Protein AF-A0A7C3UB73-F1 (afdb_monomer_lite)

Radius of gyration: 15.5 Å; chains: 1; bounding box: 31×18×59 Å

Structure (mmCIF, N/CA/C/O backbone):
data_AF-A0A7C3UB73-F1
#
_entry.id   AF-A0A7C3UB73-F1
#
loop_
_atom_site.group_PDB
_atom_site.id
_atom_site.type_symbol
_atom_site.label_atom_id
_atom_site.label_alt_id
_atom_site.label_comp_id
_atom_site.label_asym_id
_atom_site.label_entity_id
_atom_site.label_seq_id
_atom_site.pdbx_PDB_ins_code
_atom_site.Cartn_x
_atom_site.Cartn_y
_atom_site.Cartn_z
_atom_site.occupancy
_atom_site.B_iso_or_equiv
_atom_site.auth_seq_id
_atom_site.auth_comp_id
_atom_site.auth_asym_id
_atom_site.auth_atom_id
_atom_site.pdbx_PDB_model_num
ATOM 1 N N . MET A 1 1 ? 6.456 7.383 -47.627 1.00 46.62 1 MET A N 1
ATOM 2 C CA . MET A 1 1 ? 5.954 6.362 -46.683 1.00 46.62 1 MET A CA 1
ATOM 3 C C . MET A 1 1 ? 6.963 6.193 -45.563 1.00 46.62 1 MET A C 1
ATOM 5 O O . MET A 1 1 ? 8.094 5.848 -45.856 1.00 46.62 1 MET A O 1
ATOM 9 N N . SER A 1 2 ? 6.567 6.465 -44.322 1.00 40.50 2 SER A N 1
ATOM 10 C CA . SER A 1 2 ? 7.012 5.754 -43.113 1.00 40.50 2 SER A CA 1
ATOM 11 C C . SER A 1 2 ? 6.306 6.422 -41.934 1.00 40.50 2 SER A C 1
ATOM 13 O O . SER A 1 2 ? 6.748 7.443 -41.413 1.00 40.50 2 SER A O 1
ATOM 15 N N . GLY A 1 3 ? 5.116 5.915 -41.608 1.00 38.47 3 GLY A N 1
ATOM 16 C CA . GLY A 1 3 ? 4.376 6.336 -40.428 1.00 38.47 3 GLY A CA 1
ATOM 17 C C . GLY A 1 3 ? 5.042 5.744 -39.195 1.00 38.47 3 GLY A C 1
ATOM 18 O O . GLY A 1 3 ? 4.976 4.534 -38.981 1.00 38.47 3 GLY A O 1
ATOM 19 N N . GLY A 1 4 ? 5.678 6.591 -38.388 1.00 40.75 4 GLY A N 1
ATOM 20 C CA . GLY A 1 4 ? 6.131 6.218 -37.055 1.00 40.75 4 GLY A CA 1
ATOM 21 C C . GLY A 1 4 ? 4.918 5.897 -36.191 1.00 40.75 4 GLY A C 1
ATOM 22 O O . GLY A 1 4 ? 4.266 6.797 -35.668 1.00 40.75 4 GLY A O 1
ATOM 23 N N . LYS A 1 5 ? 4.583 4.609 -36.060 1.00 48.00 5 LYS A N 1
ATOM 24 C CA . LYS A 1 5 ? 3.633 4.143 -35.049 1.00 48.00 5 LYS A CA 1
ATOM 25 C C . LYS A 1 5 ? 4.239 4.458 -33.685 1.00 48.00 5 LYS A C 1
ATOM 27 O O . LYS A 1 5 ? 5.128 3.745 -33.225 1.00 48.00 5 LYS A O 1
ATOM 32 N N . GLY A 1 6 ? 3.760 5.526 -33.049 1.00 44.09 6 GLY A N 1
ATOM 33 C CA . GLY A 1 6 ? 3.951 5.744 -31.623 1.00 44.09 6 GLY A CA 1
ATOM 34 C C . GLY A 1 6 ? 3.448 4.506 -30.892 1.00 44.09 6 GLY A C 1
ATOM 35 O O . GLY A 1 6 ? 2.246 4.259 -30.825 1.00 44.09 6 GLY A O 1
ATOM 36 N N . SER A 1 7 ? 4.376 3.675 -30.421 1.00 44.81 7 SER A N 1
ATOM 37 C CA . SER A 1 7 ? 4.047 2.547 -29.566 1.00 44.81 7 SER A CA 1
ATOM 38 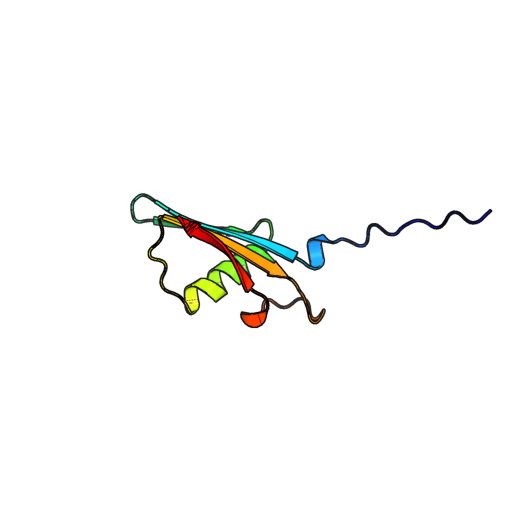C C . SER A 1 7 ? 3.474 3.131 -28.282 1.00 44.81 7 SER A C 1
ATOM 40 O O . SER A 1 7 ? 4.201 3.743 -27.499 1.00 44.81 7 SER A O 1
ATOM 42 N N . LEU A 1 8 ? 2.167 2.966 -28.071 1.00 45.09 8 LEU A N 1
ATOM 43 C CA . LEU A 1 8 ? 1.523 3.066 -26.762 1.00 45.09 8 LEU A CA 1
ATOM 44 C C . LEU A 1 8 ? 2.078 1.932 -25.886 1.00 45.09 8 LEU A C 1
ATOM 46 O O . LEU A 1 8 ? 1.383 0.975 -25.559 1.00 45.09 8 LEU A O 1
ATOM 50 N N . ARG A 1 9 ? 3.378 1.983 -25.581 1.00 47.66 9 ARG A N 1
ATOM 51 C CA . ARG A 1 9 ? 4.078 0.992 -24.775 1.00 47.66 9 ARG A CA 1
ATOM 52 C C . ARG A 1 9 ? 3.446 1.075 -23.389 1.00 47.66 9 ARG A C 1
ATOM 54 O O . ARG A 1 9 ? 3.624 2.068 -22.693 1.00 47.66 9 ARG A O 1
ATOM 61 N N . ASN A 1 10 ? 2.608 0.085 -23.086 1.00 48.09 10 ASN A N 1
ATOM 62 C CA . ASN A 1 10 ? 1.781 -0.071 -21.891 1.00 48.09 10 ASN A CA 1
ATOM 63 C C . ASN A 1 10 ? 2.367 0.610 -20.641 1.00 48.09 10 ASN A C 1
ATOM 65 O O . ASN A 1 10 ? 3.141 -0.004 -19.909 1.00 48.09 10 ASN A O 1
ATOM 69 N N . LYS A 1 11 ? 1.943 1.850 -20.353 1.00 54.22 11 LYS A N 1
ATOM 70 C CA . LYS A 1 11 ? 2.263 2.538 -19.086 1.00 54.22 11 LYS A CA 1
ATOM 71 C C . LYS A 1 11 ? 1.795 1.742 -17.861 1.00 54.22 11 LYS A C 1
ATOM 73 O O . LYS A 1 11 ? 2.373 1.880 -16.794 1.00 54.22 11 LYS A O 1
ATOM 78 N N . TRP A 1 12 ? 0.804 0.868 -18.043 1.00 52.34 12 TRP A N 1
ATOM 79 C CA . TRP A 1 12 ? 0.246 -0.023 -17.023 1.00 52.34 12 TRP A CA 1
ATOM 80 C C . TRP A 1 12 ? 1.266 -0.949 -16.360 1.00 52.34 12 TRP A C 1
ATOM 82 O O . TRP A 1 12 ? 1.038 -1.386 -15.242 1.00 52.34 12 TRP A O 1
ATOM 92 N N . ARG A 1 13 ? 2.383 -1.264 -17.030 1.00 64.31 13 ARG A N 1
ATOM 93 C CA . ARG A 1 13 ? 3.414 -2.128 -16.443 1.00 64.31 13 ARG A CA 1
ATOM 94 C C . ARG A 1 13 ? 4.377 -1.376 -15.518 1.00 64.31 13 ARG A C 1
ATOM 96 O O . ARG A 1 13 ? 5.108 -2.028 -14.795 1.00 64.31 13 ARG A O 1
ATOM 103 N N . TYR A 1 14 ? 4.355 -0.042 -15.538 1.00 85.00 14 TYR A N 1
ATOM 104 C CA . TYR A 1 14 ? 5.344 0.799 -14.860 1.00 85.00 14 TYR A CA 1
ATOM 105 C C . TYR A 1 14 ? 4.781 1.593 -13.679 1.00 85.00 14 TYR A C 1
ATOM 107 O O . TYR A 1 14 ? 5.522 2.311 -13.018 1.00 85.00 14 TYR A O 1
ATOM 115 N N . SER A 1 15 ? 3.471 1.534 -13.425 1.00 93.69 15 SER A N 1
ATOM 116 C CA . SER A 1 15 ? 2.877 2.170 -12.249 1.00 93.69 15 SER A CA 1
ATOM 117 C C . SER A 1 15 ? 1.513 1.592 -11.915 1.00 93.69 15 SER A C 1
ATOM 119 O O . SER A 1 15 ? 0.729 1.315 -12.824 1.00 93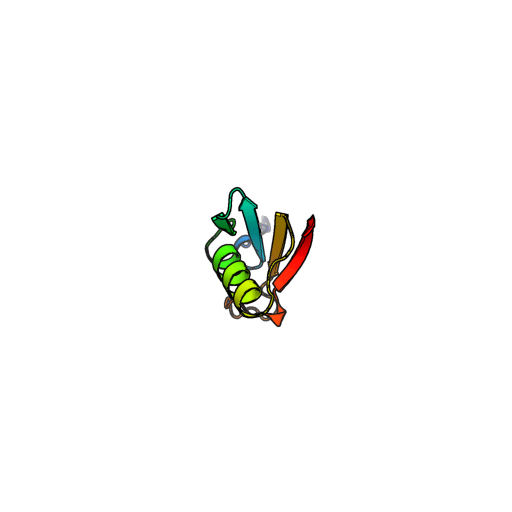.69 15 SER A O 1
ATOM 121 N N . ASP A 1 16 ? 1.195 1.530 -10.628 1.00 95.94 16 ASP A N 1
ATOM 122 C CA . ASP A 1 16 ? -0.105 1.099 -10.120 1.00 95.94 16 ASP A CA 1
ATOM 123 C C . ASP A 1 16 ? -0.494 1.928 -8.887 1.00 95.94 16 ASP A C 1
ATOM 125 O O . ASP A 1 16 ? 0.349 2.545 -8.233 1.00 95.94 16 ASP A O 1
ATOM 129 N N . TYR A 1 17 ? -1.784 1.959 -8.579 1.00 97.44 17 TYR A N 1
ATOM 130 C CA . TYR A 1 17 ? -2.344 2.623 -7.411 1.00 97.44 17 TYR A CA 1
ATOM 131 C C . TYR A 1 17 ? -3.091 1.609 -6.558 1.00 97.44 17 TYR A C 1
ATOM 133 O O . TYR A 1 17 ? -3.636 0.633 -7.073 1.00 97.44 17 TYR A O 1
ATOM 141 N N . ALA A 1 18 ? -3.174 1.874 -5.261 1.00 97.50 18 ALA A N 1
ATOM 142 C CA . ALA A 1 18 ? -4.053 1.132 -4.375 1.00 97.50 18 ALA A CA 1
ATOM 143 C C . ALA A 1 18 ? -4.693 2.026 -3.327 1.00 97.50 18 ALA A C 1
ATOM 145 O O . ALA A 1 18 ? -4.125 3.039 -2.918 1.00 97.50 18 ALA A O 1
ATOM 146 N N . ILE A 1 19 ? -5.873 1.610 -2.883 1.00 97.06 19 ILE A N 1
ATOM 147 C CA . ILE A 1 19 ? -6.549 2.165 -1.720 1.00 97.06 19 ILE A CA 1
ATOM 148 C C . ILE A 1 19 ? -6.489 1.160 -0.573 1.00 97.06 19 ILE A C 1
ATOM 150 O O . ILE A 1 19 ? -6.703 -0.041 -0.763 1.00 97.06 19 ILE A O 1
ATOM 154 N N . ILE A 1 20 ? -6.218 1.672 0.622 1.00 96.19 20 ILE A N 1
ATOM 155 C CA . ILE A 1 20 ? -6.444 0.970 1.879 1.00 96.19 20 ILE A CA 1
ATOM 156 C C . ILE A 1 20 ? -7.502 1.764 2.642 1.00 96.19 20 ILE A C 1
ATOM 158 O O . ILE A 1 20 ? -7.341 2.965 2.849 1.00 96.19 20 ILE A O 1
ATOM 162 N N . LEU A 1 21 ? -8.586 1.107 3.042 1.00 95.00 21 LEU A N 1
ATOM 163 C CA . LEU A 1 21 ? -9.723 1.708 3.741 1.00 95.00 21 LEU A CA 1
ATOM 164 C C . LEU A 1 21 ? -9.981 0.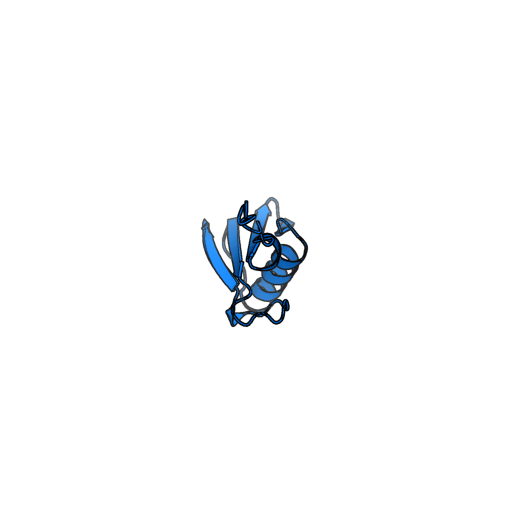942 5.039 1.00 95.00 21 LEU A C 1
ATOM 166 O O . LEU A 1 21 ? -10.164 -0.272 5.006 1.00 95.00 21 LEU A O 1
ATOM 170 N N . ILE A 1 22 ? -10.062 1.649 6.165 1.00 92.62 22 ILE A N 1
ATOM 171 C CA . ILE A 1 22 ? -10.559 1.115 7.434 1.00 92.62 22 ILE A CA 1
ATOM 172 C C . ILE A 1 22 ? -11.998 1.592 7.608 1.00 92.62 22 ILE A C 1
ATOM 174 O O . ILE A 1 22 ? -12.266 2.787 7.726 1.00 92.62 22 ILE A O 1
ATOM 178 N N . LYS A 1 23 ? -12.951 0.658 7.630 1.00 92.62 23 LYS A N 1
ATOM 179 C CA . LYS A 1 23 ? -14.371 0.978 7.809 1.00 92.62 23 LYS A CA 1
ATOM 180 C C . LYS A 1 23 ? -15.086 -0.133 8.565 1.00 92.62 23 LYS A C 1
ATOM 182 O O . LYS A 1 23 ? -15.041 -1.290 8.161 1.00 92.62 23 LYS A O 1
ATOM 187 N N . GLY A 1 24 ? -15.771 0.231 9.652 1.00 90.94 24 GLY A N 1
ATOM 188 C CA . GLY A 1 24 ? -16.556 -0.716 10.455 1.00 90.94 24 GLY A CA 1
ATOM 189 C C . GLY A 1 24 ? -15.715 -1.821 11.104 1.00 90.94 24 GLY A C 1
ATOM 190 O O . GLY A 1 24 ? -16.162 -2.958 11.167 1.00 90.94 24 GLY A O 1
ATOM 191 N N . GLY A 1 25 ? -14.481 -1.511 11.516 1.00 89.06 25 GLY A N 1
ATOM 192 C CA . GLY A 1 25 ? -13.546 -2.489 12.093 1.00 89.06 25 GLY A CA 1
ATOM 193 C C . GLY A 1 25 ? -12.883 -3.424 11.075 1.00 89.06 25 GLY A C 1
ATOM 194 O O . GLY A 1 25 ? -12.046 -4.234 11.461 1.00 89.06 25 GLY A O 1
ATOM 195 N N . ALA A 1 26 ? -13.213 -3.301 9.787 1.00 91.69 26 ALA A N 1
ATOM 196 C CA . ALA A 1 26 ? -12.599 -4.064 8.709 1.00 91.69 26 ALA A CA 1
ATOM 197 C C . ALA A 1 26 ? -11.604 -3.210 7.914 1.00 91.69 26 ALA A C 1
ATOM 199 O O . ALA A 1 26 ? -11.800 -2.003 7.743 1.00 91.69 26 ALA A O 1
ATOM 200 N N . MET A 1 27 ? -10.561 -3.862 7.400 1.00 93.56 27 MET A N 1
ATOM 201 C CA . MET A 1 27 ? -9.595 -3.280 6.473 1.00 93.56 27 MET A CA 1
ATOM 202 C C . MET A 1 27 ? -9.842 -3.829 5.067 1.00 93.56 27 MET A C 1
ATOM 204 O O . MET A 1 27 ? -9.894 -5.041 4.868 1.00 93.56 27 MET A O 1
ATOM 208 N N . TYR A 1 28 ? -9.965 -2.931 4.095 1.00 95.69 28 TYR A N 1
ATOM 209 C CA . TYR A 1 28 ? -10.132 -3.244 2.681 1.00 95.69 28 TYR A CA 1
ATOM 210 C C . TYR A 1 28 ? -8.893 -2.774 1.930 1.00 95.69 28 TYR A C 1
ATOM 212 O O . TYR A 1 28 ? -8.480 -1.627 2.093 1.00 95.69 28 TYR A O 1
ATOM 220 N N . VAL A 1 29 ? -8.318 -3.647 1.106 1.00 96.94 29 VAL A N 1
ATOM 221 C CA . VAL A 1 29 ? -7.131 -3.358 0.295 1.00 96.94 29 VAL A CA 1
ATOM 222 C C . VAL A 1 29 ? -7.454 -3.678 -1.156 1.00 96.94 29 VAL A C 1
ATOM 224 O O . VAL A 1 29 ? -7.881 -4.791 -1.458 1.00 96.94 29 VAL A O 1
ATOM 227 N N . MET A 1 30 ? -7.263 -2.711 -2.051 1.00 97.50 30 MET A N 1
ATOM 228 C CA . MET A 1 30 ? -7.526 -2.896 -3.477 1.00 97.50 30 MET A CA 1
ATOM 229 C C . MET A 1 30 ? -6.536 -2.097 -4.319 1.00 97.50 30 MET A C 1
ATOM 231 O O . MET A 1 30 ? -6.559 -0.866 -4.304 1.00 97.50 30 MET A O 1
ATOM 235 N N . GLY A 1 31 ? -5.693 -2.800 -5.073 1.00 96.94 31 GLY A N 1
ATOM 236 C CA . GLY A 1 31 ? -4.953 -2.228 -6.194 1.00 96.94 31 GLY A CA 1
ATOM 237 C C . GLY A 1 31 ? -5.812 -2.094 -7.447 1.00 96.94 31 GLY A C 1
ATOM 238 O O . GLY A 1 31 ? -6.797 -2.818 -7.606 1.00 96.94 31 GLY A O 1
ATOM 239 N N . THR A 1 32 ? -5.432 -1.201 -8.367 1.00 96.06 32 THR A N 1
ATOM 240 C CA . THR A 1 32 ? -6.057 -1.193 -9.702 1.00 96.06 32 THR A CA 1
ATOM 241 C C . THR A 1 32 ? -5.677 -2.448 -10.487 1.00 96.06 32 THR A C 1
ATOM 243 O O . THR A 1 32 ? -6.491 -2.953 -11.257 1.00 96.06 32 THR A O 1
ATOM 246 N N . HIS A 1 33 ? -4.479 -2.992 -10.232 1.00 94.44 33 HIS A N 1
ATOM 247 C CA . HIS A 1 33 ? -4.031 -4.317 -10.654 1.00 94.44 33 HIS A CA 1
ATOM 248 C C . HIS A 1 33 ? -3.236 -5.006 -9.522 1.00 94.44 33 HIS A C 1
ATOM 250 O O . HIS A 1 33 ? -3.211 -4.554 -8.373 1.00 94.44 33 HIS A O 1
ATOM 256 N N . ARG A 1 34 ? -2.597 -6.146 -9.839 1.00 94.50 34 ARG A N 1
ATOM 257 C CA . ARG A 1 34 ? -1.853 -6.965 -8.863 1.00 94.50 34 ARG A CA 1
ATOM 258 C C . ARG A 1 34 ? -0.757 -6.186 -8.127 1.00 94.50 34 ARG A C 1
ATOM 260 O O . ARG A 1 34 ? -0.592 -6.386 -6.929 1.00 94.50 34 ARG A O 1
ATOM 267 N N . TYR A 1 35 ? -0.064 -5.290 -8.830 1.00 95.94 35 TYR A N 1
ATOM 268 C CA . TYR A 1 35 ? 1.084 -4.554 -8.302 1.00 95.94 35 TYR A CA 1
ATOM 269 C C . TYR A 1 35 ? 0.663 -3.550 -7.228 1.00 95.94 35 TYR A C 1
ATOM 271 O O . TYR A 1 35 ? 1.336 -3.404 -6.216 1.00 95.94 35 TYR A O 1
ATOM 279 N N . GLY A 1 36 ? -0.497 -2.912 -7.392 1.00 96.88 36 GLY A N 1
ATOM 280 C CA . GLY A 1 36 ? -1.068 -2.019 -6.391 1.00 96.88 36 GLY A CA 1
ATOM 281 C C . GLY A 1 36 ? -1.440 -2.770 -5.113 1.00 96.88 36 GLY A C 1
ATOM 282 O O . GLY A 1 36 ? -1.128 -2.308 -4.017 1.00 96.88 36 GLY A O 1
ATOM 283 N N . THR A 1 37 ? -2.066 -3.945 -5.234 1.00 97.44 37 THR A N 1
ATOM 284 C CA . THR A 1 37 ? -2.419 -4.763 -4.061 1.00 97.44 37 THR A CA 1
ATOM 285 C C . THR A 1 37 ? -1.164 -5.215 -3.317 1.00 97.44 37 THR A C 1
ATOM 287 O O . THR A 1 37 ? -1.099 -5.095 -2.096 1.00 97.44 37 THR A O 1
ATOM 290 N N . GLU A 1 38 ? -0.148 -5.680 -4.043 1.00 97.50 38 GLU A N 1
ATOM 291 C CA . GLU A 1 38 ? 1.140 -6.070 -3.467 1.00 97.50 38 GLU A CA 1
ATOM 292 C C . GLU A 1 38 ? 1.836 -4.889 -2.775 1.00 97.50 38 GLU A C 1
ATOM 294 O O . GLU A 1 38 ? 2.242 -5.007 -1.618 1.00 97.50 38 GLU A O 1
ATOM 299 N N . ALA A 1 39 ? 1.860 -3.715 -3.412 1.00 97.19 39 ALA A N 1
ATOM 300 C CA . ALA A 1 39 ? 2.421 -2.492 -2.842 1.00 97.19 39 ALA A CA 1
ATOM 301 C C . ALA A 1 39 ? 1.714 -2.074 -1.549 1.00 97.19 39 ALA A C 1
ATOM 303 O O . ALA A 1 39 ? 2.363 -1.644 -0.594 1.00 97.19 39 ALA A O 1
ATOM 304 N N . ALA A 1 40 ? 0.390 -2.225 -1.491 1.00 96.69 40 ALA A N 1
ATOM 305 C CA . ALA A 1 40 ? -0.399 -1.866 -0.318 1.00 96.69 40 ALA A CA 1
ATOM 306 C C . ALA A 1 40 ? -0.111 -2.794 0.859 1.00 96.69 40 ALA A C 1
ATOM 308 O O . ALA A 1 40 ? 0.089 -2.326 1.981 1.00 96.69 40 ALA A O 1
ATOM 309 N N . LEU A 1 41 ? -0.036 -4.100 0.602 1.00 96.69 41 LEU A N 1
ATOM 310 C CA . LEU A 1 41 ? 0.312 -5.086 1.622 1.00 96.69 41 LEU A CA 1
ATOM 311 C C . LEU A 1 41 ? 1.754 -4.904 2.110 1.00 96.69 41 LEU A C 1
ATOM 313 O O . LEU A 1 41 ? 2.003 -4.938 3.317 1.00 96.69 41 LEU A O 1
ATOM 317 N N . LEU A 1 42 ? 2.693 -4.634 1.198 1.00 96.69 42 LEU A N 1
ATOM 318 C CA . LEU A 1 42 ? 4.082 -4.355 1.550 1.00 96.69 42 LEU A CA 1
ATOM 319 C C . LEU A 1 42 ? 4.199 -3.093 2.415 1.00 96.69 42 LEU A C 1
ATOM 321 O O . LEU A 1 42 ? 4.885 -3.112 3.437 1.00 96.69 42 LEU A O 1
ATOM 325 N N . TRP A 1 43 ? 3.491 -2.019 2.063 1.00 95.44 43 TRP A N 1
ATOM 326 C CA . TRP A 1 43 ? 3.454 -0.789 2.855 1.00 95.44 43 TRP A CA 1
ATOM 327 C C . TRP A 1 43 ? 2.868 -1.028 4.259 1.00 95.44 43 TRP A C 1
ATOM 329 O O . TRP A 1 43 ? 3.475 -0.622 5.255 1.00 95.44 43 TRP A O 1
ATOM 339 N N . LEU A 1 44 ? 1.749 -1.761 4.360 1.00 94.25 44 LEU A N 1
ATOM 340 C CA . LEU A 1 44 ? 1.103 -2.115 5.635 1.00 94.25 44 LEU A CA 1
ATOM 341 C C . LEU A 1 44 ? 1.999 -2.961 6.540 1.00 94.25 44 LEU A C 1
ATOM 343 O O . LEU A 1 44 ? 1.968 -2.800 7.757 1.00 94.25 44 LEU A O 1
ATOM 347 N N . SER A 1 45 ? 2.839 -3.825 5.961 1.00 93.56 45 SER A N 1
ATOM 348 C CA . SER A 1 45 ? 3.784 -4.643 6.733 1.00 93.56 45 SER A CA 1
ATOM 349 C C . SER A 1 45 ? 4.817 -3.813 7.511 1.00 93.56 45 SER A C 1
ATOM 351 O O . SER A 1 45 ? 5.447 -4.318 8.440 1.00 93.56 45 SER A O 1
ATOM 353 N N . ARG A 1 46 ? 5.008 -2.540 7.136 1.00 90.69 46 ARG A N 1
ATOM 354 C CA . ARG A 1 46 ? 6.001 -1.635 7.732 1.00 90.69 46 ARG A CA 1
ATOM 355 C C . ARG A 1 46 ? 5.389 -0.462 8.479 1.00 90.69 46 ARG A C 1
ATOM 357 O O . ARG A 1 46 ? 6.071 0.113 9.327 1.00 90.69 46 ARG A O 1
ATOM 364 N N . LYS A 1 47 ? 4.150 -0.078 8.161 1.00 83.50 47 LYS A N 1
ATOM 365 C CA . LYS A 1 47 ? 3.501 1.102 8.733 1.00 83.50 47 LYS A CA 1
ATOM 366 C C . LYS A 1 47 ? 2.117 0.758 9.291 1.00 83.50 47 LYS A C 1
ATOM 368 O O . LYS A 1 47 ? 1.233 0.392 8.516 1.00 83.50 47 LYS A O 1
ATOM 373 N N . PRO A 1 48 ? 1.889 0.917 10.609 1.00 81.00 48 PRO A N 1
ATOM 374 C CA . PRO A 1 48 ? 0.542 0.828 11.153 1.00 81.00 48 PRO A CA 1
ATOM 375 C C . PRO A 1 48 ? -0.329 1.944 10.564 1.00 81.00 48 PRO A C 1
ATOM 377 O O . PRO A 1 48 ? 0.096 3.098 10.460 1.00 81.00 48 PRO A O 1
ATOM 380 N N . LEU A 1 49 ? -1.551 1.594 10.164 1.00 81.88 49 LEU A N 1
ATOM 381 C CA . LEU A 1 49 ? -2.505 2.537 9.595 1.00 81.88 49 LEU A CA 1
ATOM 382 C C . LEU A 1 49 ? -3.424 3.082 10.696 1.00 81.88 49 LEU A C 1
ATOM 384 O O . LEU A 1 49 ? -4.171 2.326 11.309 1.00 81.88 49 LEU A O 1
ATOM 388 N N . PHE A 1 50 ? -3.382 4.397 10.912 1.00 80.62 50 PHE A N 1
ATOM 389 C CA . PHE A 1 50 ? -4.246 5.112 11.868 1.00 80.62 50 PHE A CA 1
ATOM 390 C C . PHE A 1 50 ? -5.328 5.969 11.189 1.00 80.62 50 PHE A C 1
ATOM 392 O O . PHE A 1 50 ? -6.149 6.581 11.864 1.00 80.62 50 PHE A O 1
ATOM 399 N N . TYR A 1 51 ? -5.308 6.028 9.857 1.00 77.62 51 TYR A N 1
ATOM 400 C CA . TYR A 1 51 ? -6.193 6.849 9.032 1.00 77.62 51 TYR A CA 1
ATOM 401 C C . TYR A 1 51 ? -7.408 6.055 8.565 1.00 77.62 51 TYR A C 1
ATOM 403 O O . TYR A 1 51 ? -7.350 4.827 8.454 1.00 77.62 51 TYR A O 1
ATOM 411 N N . SER A 1 52 ? -8.493 6.760 8.242 1.00 87.06 52 SER A N 1
ATOM 412 C CA . SER A 1 52 ? -9.701 6.113 7.721 1.00 87.06 52 SER A CA 1
ATOM 413 C C . SER A 1 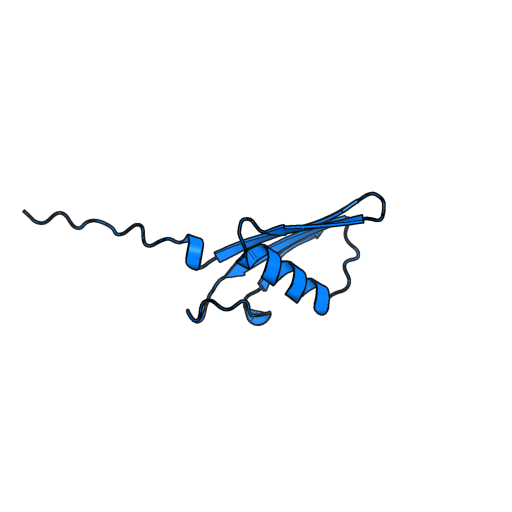52 ? -9.436 5.544 6.333 1.00 87.06 52 SER A C 1
ATOM 415 O O . SER A 1 52 ? -9.915 4.461 6.010 1.00 87.06 52 SER A O 1
ATOM 417 N N . TYR A 1 53 ? -8.627 6.231 5.524 1.00 91.12 53 TYR A N 1
ATOM 418 C CA . TYR A 1 53 ? -8.110 5.669 4.282 1.00 91.12 53 TYR A CA 1
ATOM 419 C C . TYR A 1 53 ? -6.744 6.243 3.894 1.00 91.12 53 TYR A C 1
ATOM 421 O O . TYR A 1 53 ? -6.374 7.354 4.277 1.00 91.12 53 TYR A O 1
ATOM 429 N N . VAL A 1 54 ? -6.009 5.490 3.076 1.00 95.62 54 VAL A N 1
ATOM 430 C CA . VAL A 1 54 ? -4.786 5.932 2.400 1.00 95.62 54 VAL A CA 1
ATOM 431 C C . VAL A 1 54 ? -4.814 5.472 0.944 1.00 95.62 54 VAL A C 1
ATOM 433 O O . VAL A 1 54 ? -5.260 4.368 0.633 1.00 95.62 54 VAL A O 1
ATOM 436 N N . ILE A 1 55 ? -4.346 6.332 0.045 1.00 96.75 55 ILE A N 1
ATOM 437 C CA . ILE A 1 55 ? -4.061 5.987 -1.346 1.00 96.75 55 ILE A CA 1
ATOM 438 C C . ILE A 1 55 ? -2.551 5.931 -1.492 1.00 96.75 55 ILE A C 1
ATOM 440 O O . ILE A 1 55 ? -1.852 6.891 -1.156 1.00 96.75 55 ILE A O 1
ATOM 444 N N . ILE A 1 56 ? -2.057 4.824 -2.026 1.00 96.38 56 ILE A N 1
ATOM 445 C CA . ILE A 1 56 ? -0.650 4.644 -2.354 1.00 96.38 56 ILE A CA 1
ATOM 446 C C . ILE A 1 56 ? -0.458 4.506 -3.863 1.00 96.38 56 ILE A C 1
ATOM 448 O O . ILE A 1 56 ? -1.382 4.155 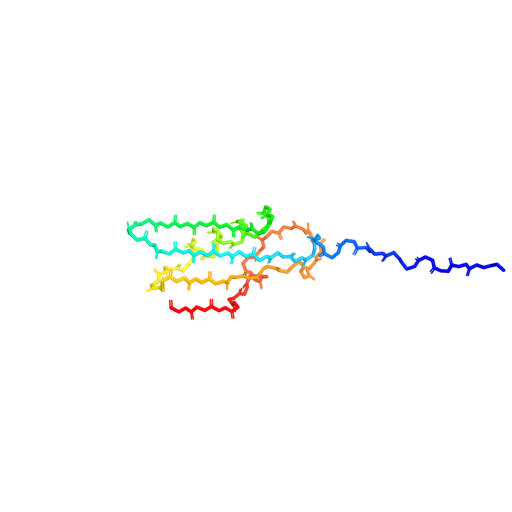-4.603 1.00 96.38 56 ILE A O 1
ATOM 452 N N . LYS A 1 57 ? 0.766 4.768 -4.304 1.00 97.62 57 LYS A N 1
ATOM 453 C CA . LYS A 1 57 ? 1.222 4.585 -5.675 1.00 97.62 57 LYS A CA 1
ATOM 454 C C . LYS A 1 57 ? 2.535 3.820 -5.674 1.00 97.62 57 LYS A C 1
ATOM 456 O O . LYS A 1 57 ? 3.450 4.195 -4.946 1.00 97.62 57 LYS A O 1
ATOM 461 N N . TRP A 1 58 ? 2.624 2.813 -6.528 1.00 97.62 58 TRP A N 1
ATOM 462 C CA . TRP A 1 58 ? 3.865 2.141 -6.896 1.00 97.62 58 TRP A CA 1
ATOM 463 C C . TRP A 1 58 ? 4.291 2.567 -8.305 1.00 97.62 58 TRP A C 1
ATOM 465 O O . TRP A 1 58 ? 3.438 2.811 -9.167 1.00 97.62 58 TRP A O 1
ATOM 475 N N . VAL A 1 59 ? 5.599 2.688 -8.532 1.00 96.88 59 VAL A N 1
ATOM 476 C CA . VAL A 1 59 ? 6.205 2.973 -9.840 1.00 96.88 59 VAL A CA 1
ATOM 477 C C . VAL A 1 59 ? 7.462 2.128 -9.991 1.00 96.88 59 VAL A C 1
ATOM 479 O O . VAL A 1 59 ? 8.371 2.292 -9.194 1.00 96.88 59 VAL A O 1
ATOM 482 N N . ASP A 1 60 ? 7.530 1.309 -11.036 1.00 95.56 60 ASP A N 1
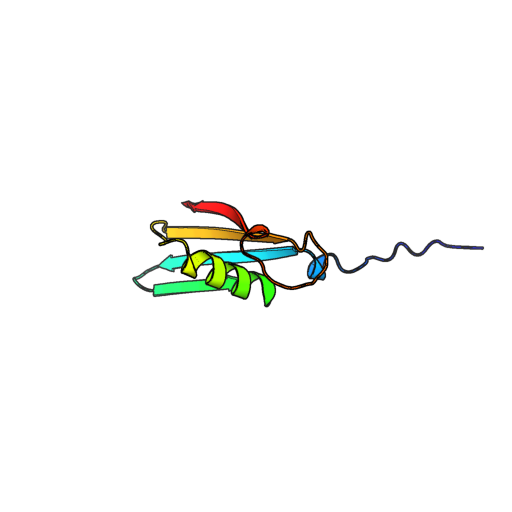ATOM 483 C CA . ASP A 1 60 ? 8.721 0.530 -11.402 1.00 95.56 60 ASP A CA 1
ATOM 484 C C . ASP A 1 60 ? 9.817 1.484 -11.906 1.00 95.56 60 ASP A C 1
ATOM 486 O O . ASP A 1 60 ? 9.791 1.914 -13.068 1.00 95.56 60 ASP A O 1
ATOM 490 N N . VAL A 1 61 ? 10.715 1.919 -11.018 1.00 93.69 61 VAL A N 1
ATOM 491 C CA . VAL A 1 61 ? 11.743 2.916 -11.361 1.00 93.69 61 VAL A CA 1
ATOM 492 C C . VAL A 1 61 ? 13.006 2.269 -11.910 1.00 93.69 61 VAL A C 1
ATOM 494 O O . VAL A 1 61 ? 13.716 2.918 -12.682 1.00 93.69 61 VAL A O 1
ATOM 497 N N . ASP A 1 62 ? 13.293 1.024 -11.527 1.00 93.69 62 ASP A N 1
ATOM 498 C CA . ASP A 1 62 ? 14.478 0.289 -11.977 1.00 93.69 62 ASP A CA 1
ATOM 499 C C . ASP A 1 62 ? 14.198 -0.712 -13.114 1.00 93.69 62 ASP A C 1
ATOM 501 O O . ASP A 1 62 ? 15.134 -1.153 -13.788 1.00 93.69 62 ASP A O 1
ATOM 505 N N . GLY A 1 63 ? 12.926 -0.953 -13.439 1.00 92.75 63 GLY A N 1
ATOM 506 C CA . GLY A 1 63 ? 12.493 -1.714 -14.606 1.00 92.75 63 GLY A CA 1
ATOM 507 C C . GLY A 1 63 ? 12.502 -3.226 -14.396 1.00 92.75 63 GLY A C 1
ATOM 508 O O . GLY A 1 63 ? 12.433 -3.963 -15.390 1.00 92.75 63 GLY A O 1
ATOM 509 N N . ASP A 1 64 ? 12.634 -3.695 -13.152 1.00 93.12 64 ASP A N 1
ATOM 510 C CA . ASP A 1 64 ? 12.672 -5.118 -12.819 1.00 93.12 64 ASP A CA 1
ATOM 511 C C . ASP A 1 64 ? 11.266 -5.737 -12.681 1.00 93.12 64 ASP A C 1
ATOM 513 O O . ASP A 1 64 ? 11.096 -6.957 -12.797 1.00 93.12 64 ASP A O 1
ATOM 517 N N . GLY A 1 65 ? 10.240 -4.886 -12.557 1.00 91.44 65 GLY A N 1
ATOM 518 C CA . GLY A 1 65 ? 8.838 -5.271 -12.463 1.00 91.44 65 GLY A CA 1
ATOM 519 C C . GLY A 1 65 ? 8.445 -5.941 -11.144 1.00 91.44 65 GLY A C 1
ATOM 520 O O . GLY A 1 65 ? 7.362 -6.540 -11.099 1.00 91.44 65 GLY A O 1
ATOM 521 N N . ASN A 1 66 ? 9.292 -5.864 -10.117 1.00 95.50 66 ASN A N 1
ATOM 522 C CA . ASN A 1 66 ? 9.004 -6.255 -8.743 1.00 95.50 66 ASN A CA 1
ATOM 523 C C . ASN A 1 66 ? 8.437 -5.066 -7.963 1.00 95.50 66 ASN A C 1
ATOM 525 O O . ASN A 1 66 ? 8.606 -3.909 -8.330 1.00 95.50 66 ASN A O 1
ATOM 529 N N . VAL A 1 67 ? 7.728 -5.352 -6.873 1.00 96.12 67 VAL A N 1
ATOM 530 C CA . VAL A 1 67 ? 7.220 -4.301 -5.993 1.00 96.12 67 VAL A CA 1
ATOM 531 C C . VAL A 1 67 ? 8.180 -4.096 -4.837 1.00 96.12 67 VAL A C 1
ATOM 533 O O . VAL A 1 67 ? 8.193 -4.873 -3.882 1.00 96.12 67 VAL A O 1
ATOM 536 N N . ASP A 1 68 ? 8.925 -2.997 -4.883 1.00 96.44 68 ASP A N 1
ATOM 537 C CA . ASP A 1 68 ? 9.813 -2.609 -3.798 1.00 96.44 68 ASP A CA 1
ATOM 538 C C . ASP A 1 68 ? 9.245 -1.473 -2.951 1.00 96.44 68 ASP A C 1
ATOM 540 O O . ASP A 1 68 ? 8.692 -0.494 -3.444 1.00 96.44 68 ASP A O 1
ATOM 544 N N . LEU A 1 69 ? 9.481 -1.519 -1.637 1.00 95.31 69 LEU A N 1
ATOM 545 C CA . LEU A 1 69 ? 9.010 -0.469 -0.726 1.00 95.31 69 LEU A CA 1
ATOM 546 C C . LEU A 1 69 ? 9.572 0.919 -1.089 1.00 95.31 69 LEU A C 1
ATOM 548 O O . LEU A 1 69 ? 8.899 1.924 -0.875 1.00 95.31 69 LEU A O 1
ATOM 552 N N . LYS A 1 70 ? 10.788 0.974 -1.653 1.00 95.56 70 LYS A N 1
ATOM 553 C CA . LYS A 1 70 ? 11.449 2.214 -2.108 1.00 95.56 70 LYS A CA 1
ATOM 554 C C . LYS A 1 70 ? 10.699 2.898 -3.263 1.00 95.56 70 LYS A C 1
ATOM 556 O O . LYS A 1 70 ? 10.869 4.092 -3.483 1.00 95.56 70 LYS A O 1
ATOM 561 N N . GLU A 1 71 ? 9.869 2.139 -3.970 1.00 96.62 71 GLU A N 1
ATOM 562 C CA . GLU A 1 71 ? 9.067 2.563 -5.116 1.00 96.62 71 GLU A CA 1
ATOM 563 C C . GLU A 1 71 ? 7.622 2.903 -4.738 1.00 96.62 71 GLU A C 1
ATOM 565 O O . GLU A 1 71 ? 6.845 3.382 -5.569 1.00 96.62 71 GLU A O 1
ATOM 570 N N . VAL A 1 72 ? 7.247 2.656 -3.479 1.00 97.00 72 VAL A N 1
ATOM 571 C CA . VAL A 1 72 ? 5.910 2.925 -2.958 1.00 97.00 72 VAL A CA 1
ATOM 572 C C . VAL A 1 72 ? 5.877 4.288 -2.282 1.00 97.00 72 VAL A C 1
ATOM 574 O O . VAL A 1 72 ? 6.639 4.589 -1.365 1.00 97.00 72 VAL A O 1
ATOM 577 N N . SER A 1 73 ? 4.920 5.108 -2.699 1.00 96.25 73 SER A N 1
ATOM 578 C CA . SER A 1 73 ? 4.676 6.440 -2.154 1.00 96.25 73 SER A CA 1
ATOM 579 C C . SER A 1 73 ? 3.225 6.595 -1.713 1.00 96.25 73 SER A C 1
ATOM 581 O O . SER A 1 73 ? 2.306 6.020 -2.294 1.00 96.25 73 SER A O 1
ATOM 583 N N . GLU A 1 74 ? 3.011 7.387 -0.668 1.00 95.19 74 GLU A N 1
ATOM 584 C CA . GLU A 1 74 ? 1.674 7.793 -0.241 1.00 95.19 74 GLU A CA 1
ATOM 585 C C . GLU A 1 74 ? 1.235 8.994 -1.078 1.00 95.19 74 GLU A C 1
ATOM 587 O O . GLU A 1 74 ? 1.946 9.994 -1.163 1.00 95.19 74 GLU A O 1
ATOM 592 N N . VAL A 1 75 ? 0.060 8.898 -1.695 1.00 95.88 75 VAL A N 1
ATOM 593 C CA . VAL A 1 75 ? -0.515 9.964 -2.527 1.00 95.88 75 VAL A CA 1
ATOM 594 C C . VAL A 1 75 ? -1.458 10.833 -1.702 1.00 95.88 75 VAL A C 1
ATOM 596 O O . VAL A 1 75 ? -1.508 12.046 -1.883 1.00 95.88 75 VAL A O 1
ATOM 599 N N . MET A 1 76 ? -2.226 10.210 -0.805 1.00 92.25 76 MET A N 1
ATOM 600 C CA . MET A 1 76 ? -3.262 10.868 -0.011 1.00 92.25 76 MET A CA 1
ATOM 601 C C . MET A 1 76 ? -3.592 10.040 1.235 1.00 92.25 76 MET A C 1
ATOM 603 O O . MET A 1 76 ? -3.569 8.814 1.176 1.00 92.25 76 MET A O 1
ATOM 607 N N . ARG A 1 77 ? -3.958 10.699 2.339 1.00 85.31 77 ARG A N 1
ATOM 608 C CA . ARG A 1 77 ? -4.554 10.085 3.540 1.00 85.31 77 ARG A CA 1
ATOM 609 C C . ARG A 1 77 ? -5.520 11.059 4.220 1.00 85.31 77 ARG A C 1
ATOM 611 O O . ARG A 1 77 ? -5.282 12.264 4.134 1.00 85.31 77 ARG A O 1
ATOM 618 N N . ILE A 1 78 ? -6.560 10.539 4.882 1.00 74.88 78 ILE A N 1
ATOM 619 C CA . ILE A 1 78 ? -7.495 11.291 5.750 1.00 74.88 78 ILE A CA 1
ATOM 620 C C . ILE A 1 78 ? -7.776 10.503 7.027 1.00 74.88 78 ILE A C 1
ATOM 622 O O . ILE A 1 78 ? -8.081 9.288 6.939 1.00 74.88 78 ILE A O 1
#

pLDDT: mean 85.65, std 17.98, range [38.47, 97.62]

Foldseek 3Di:
DDDPPPPPPPPVLFKKKWKWAQDPNDIDIDIPDPLRSVLVVVVCVPDPDPFRMWMKMFGNPPPPSDRDPVRIDTPDTD

Secondary structure (DSSP, 8-state):
----------GGGTEEEEEEEEETTEEEEEESSHHHHHHHHHHHTTS---SSEEEEEEE-SSSS----GGGEEEEEE-

Sequence (78 aa):
MSGGKGSLRNKWRYSDYAIILIKGGAMYVMGTHRYGTEAALLWLSRKPLFYSYVIIKWVDVDGDGNVDLKEVSEVMRI